Protein AF-A0A354YYW2-F1 (afdb_monomer)

Nearest PDB structures (foldseek):
  2d1v-assembly1_A  TM=9.840E-01  e=9.307E-07  Bacillus subtilis
  5za3-assembly1_B  TM=9.743E-01  e=1.126E-06  Streptococcus mutans
  1gxq-assembly1_A  TM=9.162E-01  e=2.262E-06  Escherichia coli
  3r0j-assembly1_A  TM=8.139E-01  e=1.424E-05  Mycobacterium tuberculosis
  1ys6-assembly1_A  TM=7.305E-01  e=1.037E-05  Mycobacterium tuberculosis

Secondary structure (DSSP, 8-state):
-HHHHHHHHHHHHHHHHHHHTT---EEETTEEEEGGGTEEEETTEEP---HHHHHHHHHHHHTTT----HHHHHHHHH-TT--S-THHHHHH--

pLDDT: mean 86.74, std 9.21, range [60.25, 96.69]

Foldseek 3Di:
DVQQVQLVVVLVVLCVVQVVVVHDWFDDRSWIQGVVVLWIGRRPHTDPDDPLLSQLVVVCRVVDPDDDDLVRSCCRRVNPPPPDDSCVVVVSVD

InterPro domains:
  IPR001867 OmpR/PhoB-type DNA-binding domain [PF00486] (45-94)
  IPR001867 OmpR/PhoB-type DNA-binding domain [PS51755] (23-94)
  IPR001867 OmpR/PhoB-type DNA-binding domain [cd00383] (31-94)
  IPR016032 Signal transd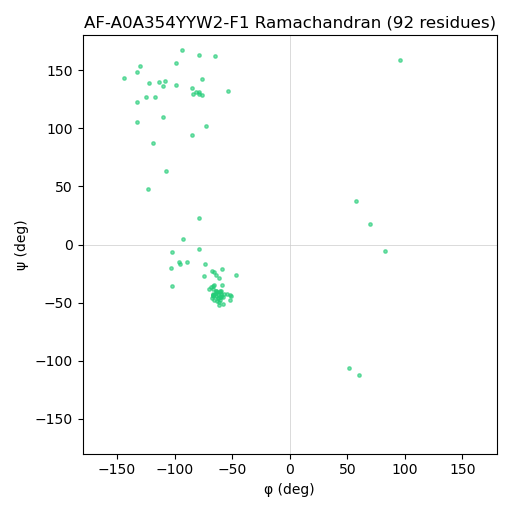uction response regulator, C-terminal effector [SSF46894] (26-94)
  IPR036388 Winged helix-like DNA-binding domain superfamily [G3DSA:1.10.10.10] (13-94)
  IPR039420 Transcriptional regulatory protein WalR-like [PTHR48111] (1-94)

Sequence (94 aa):
MVARVKARLRALRILKAEKAMGKIAYVFKELTVVPEKYEAFIGEEKLELTPKEFELLRLMASNQGKVFTREVLLEKVWGYEFSGDTRTVDVHIR

Radius of gyration: 14.8 Å; Cα contacts (8 Å, |Δi|>4): 92; chains: 1; bounding box: 26×28×42 Å

Organism: NCBI:txid863

Structure (mmCIF, N/CA/C/O backbone):
data_AF-A0A354YYW2-F1
#
_entry.id   AF-A0A354YYW2-F1
#
loop_
_atom_site.group_PDB
_atom_site.id
_atom_site.type_symbol
_atom_site.label_atom_id
_atom_site.label_alt_id
_atom_site.label_comp_id
_atom_site.label_asym_id
_atom_site.label_entity_id
_atom_site.label_seq_id
_atom_site.pdbx_PDB_ins_code
_atom_site.Cartn_x
_atom_site.Cartn_y
_atom_site.Cartn_z
_atom_site.occupancy
_atom_site.B_iso_or_equiv
_atom_site.auth_seq_id
_atom_site.auth_comp_id
_atom_site.auth_asym_id
_atom_site.auth_atom_id
_atom_site.pdbx_PDB_model_num
ATOM 1 N N . MET A 1 1 ? -6.148 -12.969 20.828 1.00 60.25 1 MET A N 1
ATOM 2 C CA . MET A 1 1 ? -7.375 -12.238 20.409 1.00 60.25 1 MET A CA 1
ATOM 3 C C . MET A 1 1 ? -7.259 -10.712 20.507 1.00 60.25 1 MET A C 1
ATOM 5 O O . MET A 1 1 ? -7.899 -10.042 19.709 1.00 60.25 1 MET A O 1
ATOM 9 N N . VAL A 1 2 ? -6.437 -10.147 21.404 1.00 69.88 2 VAL A N 1
ATOM 10 C CA . VA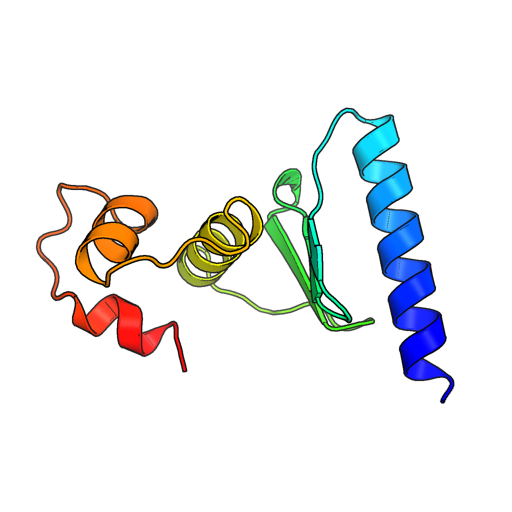L A 1 2 ? -6.339 -8.685 21.624 1.00 69.88 2 VAL A CA 1
ATOM 11 C C . VAL A 1 2 ? -5.758 -7.904 20.426 1.00 69.88 2 VAL A C 1
ATOM 13 O O . VAL A 1 2 ? -6.243 -6.816 20.128 1.00 69.88 2 VAL A O 1
ATOM 16 N N . ALA A 1 3 ? -4.790 -8.464 19.689 1.00 71.81 3 ALA A N 1
ATOM 17 C CA . ALA A 1 3 ? -4.131 -7.779 18.565 1.00 71.81 3 ALA A CA 1
ATOM 18 C C . ALA A 1 3 ? -5.099 -7.359 17.437 1.00 71.81 3 ALA A C 1
ATOM 20 O O . ALA A 1 3 ? -5.064 -6.222 16.973 1.00 71.81 3 ALA A O 1
ATOM 21 N N . ARG A 1 4 ? -6.048 -8.230 17.060 1.00 76.00 4 ARG A N 1
ATOM 22 C CA . ARG A 1 4 ? -7.036 -7.937 16.001 1.00 76.00 4 ARG A CA 1
ATOM 23 C C . ARG A 1 4 ? -7.997 -6.806 16.365 1.00 76.00 4 ARG A C 1
ATOM 25 O O . ARG A 1 4 ? -8.395 -6.025 15.504 1.00 76.00 4 ARG A O 1
ATOM 32 N N . VAL A 1 5 ? -8.367 -6.704 17.642 1.00 81.94 5 VAL A N 1
ATOM 33 C CA . VAL A 1 5 ? -9.244 -5.628 18.126 1.00 81.94 5 VAL A CA 1
ATOM 34 C C . VAL A 1 5 ? -8.518 -4.287 18.040 1.00 81.94 5 VAL A C 1
ATOM 36 O O . VAL A 1 5 ? -9.073 -3.327 17.507 1.00 81.94 5 VAL A O 1
ATOM 39 N N . LYS A 1 6 ? -7.257 -4.229 18.486 1.00 83.00 6 LYS A N 1
ATOM 40 C CA . LYS A 1 6 ? -6.438 -3.011 18.412 1.00 83.00 6 LYS A CA 1
ATOM 41 C C . LYS A 1 6 ? -6.199 -2.554 16.971 1.00 83.00 6 LYS A C 1
ATOM 43 O O . LYS A 1 6 ? -6.449 -1.391 16.657 1.00 83.00 6 LYS A O 1
ATOM 48 N N . ALA A 1 7 ? -5.846 -3.485 16.083 1.00 84.50 7 ALA A N 1
ATOM 49 C CA . ALA A 1 7 ? -5.729 -3.248 14.644 1.00 84.50 7 ALA A CA 1
ATOM 50 C C . ALA A 1 7 ? -6.991 -2.587 14.063 1.00 84.50 7 ALA A C 1
ATOM 52 O O . ALA A 1 7 ? -6.921 -1.563 13.379 1.00 84.50 7 ALA A O 1
ATOM 53 N N . ARG A 1 8 ? -8.173 -3.125 14.394 1.00 86.50 8 ARG A N 1
ATOM 54 C CA . ARG A 1 8 ? -9.445 -2.588 13.904 1.00 86.50 8 ARG A CA 1
ATOM 55 C C . ARG A 1 8 ? -9.740 -1.192 14.449 1.00 86.50 8 ARG A C 1
ATOM 57 O O . ARG A 1 8 ? -10.181 -0.330 13.689 1.00 86.50 8 ARG A O 1
ATOM 64 N N . LEU A 1 9 ? -9.489 -0.953 15.735 1.00 88.25 9 LEU A N 1
ATOM 65 C CA . LEU A 1 9 ? -9.676 0.361 16.358 1.00 88.25 9 LEU A CA 1
ATOM 66 C C . LEU A 1 9 ? -8.756 1.420 15.739 1.00 88.25 9 LEU A C 1
ATOM 68 O O . LEU A 1 9 ? -9.190 2.543 15.471 1.00 88.25 9 LEU A O 1
ATOM 72 N N . ARG A 1 10 ? -7.505 1.053 15.452 1.00 89.75 10 ARG A N 1
ATOM 73 C CA . ARG A 1 10 ? -6.538 1.918 14.779 1.00 89.75 10 ARG A CA 1
ATOM 74 C C . ARG A 1 10 ? -6.987 2.285 13.368 1.00 89.75 10 ARG A C 1
ATOM 76 O O . ARG A 1 10 ? -7.037 3.471 13.040 1.00 89.75 10 ARG A O 1
ATOM 83 N N . ALA A 1 11 ? -7.393 1.294 12.575 1.00 88.44 11 ALA A N 1
ATOM 84 C CA . ALA A 1 11 ? -7.922 1.519 11.233 1.00 88.44 11 ALA A CA 1
ATOM 85 C C . ALA A 1 11 ? -9.132 2.473 11.250 1.00 88.44 11 ALA A C 1
ATOM 87 O O . ALA A 1 11 ? -9.212 3.395 10.440 1.00 88.44 11 ALA A O 1
ATOM 88 N N . LEU A 1 12 ? -10.047 2.315 12.215 1.00 90.19 12 LEU A N 1
ATOM 89 C CA . LEU A 1 12 ? -11.199 3.209 12.380 1.00 90.19 12 LEU A CA 1
ATOM 90 C C . LEU A 1 12 ? -10.793 4.646 12.738 1.00 90.19 12 LEU A C 1
ATOM 92 O O . LEU A 1 12 ? -11.379 5.591 12.207 1.00 90.19 12 LEU A O 1
ATOM 96 N N . ARG A 1 13 ? -9.789 4.834 13.607 1.00 91.56 13 ARG A N 1
ATOM 97 C CA . ARG A 1 13 ? -9.261 6.172 13.927 1.00 91.56 13 ARG A CA 1
ATOM 98 C C . ARG A 1 13 ? -8.670 6.854 12.699 1.00 91.56 13 ARG A C 1
ATOM 100 O O . ARG A 1 13 ? -8.974 8.022 12.471 1.00 91.56 13 ARG A O 1
ATOM 107 N N . ILE A 1 14 ? -7.866 6.131 11.919 1.00 91.06 14 ILE A N 1
ATOM 108 C CA . ILE A 1 14 ? -7.258 6.649 10.687 1.00 91.06 14 ILE A CA 1
ATOM 109 C C . ILE A 1 14 ? -8.351 7.046 9.695 1.00 91.06 14 ILE A C 1
ATOM 111 O O . ILE A 1 14 ? -8.390 8.196 9.275 1.00 91.06 14 ILE A O 1
ATOM 115 N N . LEU A 1 15 ? -9.300 6.150 9.407 1.00 90.94 15 LEU A N 1
ATOM 116 C CA . LEU A 1 15 ? -10.414 6.442 8.499 1.00 90.94 15 LEU A CA 1
ATOM 117 C C . LEU A 1 15 ? -11.198 7.691 8.919 1.00 90.94 15 LEU A C 1
ATOM 119 O O . LEU A 1 15 ? -11.544 8.511 8.073 1.00 90.94 15 LEU A O 1
ATOM 123 N N . LYS A 1 16 ? -11.470 7.860 10.219 1.00 92.00 16 LYS A N 1
ATOM 124 C CA . LYS A 1 16 ? -12.189 9.033 10.730 1.00 92.00 16 LYS A CA 1
ATOM 125 C C . LYS A 1 16 ? -11.376 10.322 10.571 1.00 92.00 16 LYS A C 1
ATOM 127 O O . LYS A 1 16 ? -11.946 11.334 10.176 1.00 92.00 16 LYS A O 1
ATOM 132 N N . ALA A 1 17 ? -10.080 10.284 10.881 1.00 91.56 17 ALA A N 1
ATOM 133 C CA . ALA A 1 17 ? -9.195 11.441 10.778 1.00 91.56 17 ALA A CA 1
ATOM 134 C C . ALA A 1 17 ? -9.012 11.887 9.320 1.00 91.56 17 ALA A C 1
ATOM 136 O O . ALA A 1 17 ? -9.207 13.060 9.018 1.00 91.56 17 ALA A O 1
ATOM 137 N N . GLU A 1 18 ? -8.725 10.950 8.412 1.00 92.31 18 GLU A N 1
ATOM 138 C CA . GLU A 1 18 ? -8.568 11.259 6.986 1.00 92.31 18 GLU A CA 1
ATOM 139 C C . GLU A 1 18 ? -9.886 11.772 6.391 1.00 92.31 18 GLU A C 1
ATOM 141 O O . GLU A 1 18 ? -9.902 12.820 5.749 1.00 92.31 18 GLU A O 1
ATOM 146 N N . LYS A 1 19 ? -11.023 11.130 6.707 1.00 90.75 19 LYS A N 1
ATOM 147 C CA . LYS A 1 19 ? -12.344 11.589 6.251 1.00 90.75 19 LYS A CA 1
ATOM 148 C C . LYS A 1 19 ? -12.674 13.006 6.731 1.00 90.75 19 LYS A C 1
ATOM 150 O O . LYS A 1 19 ? -13.236 13.779 5.962 1.00 90.75 19 LYS A O 1
ATOM 155 N N . ALA A 1 20 ? -12.328 13.360 7.970 1.00 91.94 20 ALA A N 1
ATOM 156 C CA . ALA A 1 20 ? -12.539 14.712 8.497 1.00 91.94 20 ALA A CA 1
ATOM 157 C C . ALA A 1 20 ? -11.725 15.777 7.740 1.00 91.94 20 ALA A C 1
ATOM 159 O O . ALA A 1 20 ? -12.135 16.931 7.681 1.00 91.94 20 ALA A O 1
ATOM 160 N N . MET A 1 21 ? -10.606 15.382 7.131 1.00 91.12 21 MET A N 1
ATOM 161 C CA . MET A 1 21 ? -9.765 16.238 6.293 1.00 91.12 21 MET A CA 1
ATOM 162 C C . MET A 1 21 ? -10.123 16.162 4.798 1.00 91.12 21 MET A C 1
ATOM 164 O O . MET A 1 21 ? -9.405 16.728 3.979 1.00 91.12 21 MET A O 1
ATOM 168 N N . GLY A 1 22 ? -11.187 15.443 4.419 1.00 91.00 22 GLY A N 1
ATOM 169 C CA . GLY A 1 22 ? -11.543 15.211 3.013 1.00 91.00 22 GLY A CA 1
ATOM 170 C C . GLY A 1 22 ? -10.574 14.285 2.265 1.00 91.00 22 GLY A C 1
ATOM 171 O O . GLY A 1 22 ? -10.565 14.269 1.037 1.00 91.00 22 GLY A O 1
ATOM 172 N N . LYS A 1 23 ? -9.753 13.520 2.991 1.00 92.88 23 LYS A N 1
ATOM 173 C CA . LYS A 1 23 ? -8.722 12.625 2.455 1.00 92.88 23 LYS A CA 1
ATOM 174 C C . LYS A 1 23 ? -9.209 11.179 2.397 1.00 92.88 23 LYS A C 1
ATOM 176 O O . LYS A 1 23 ? -10.105 10.765 3.137 1.00 92.88 23 LYS A O 1
ATOM 181 N N . ILE A 1 24 ? -8.591 10.397 1.514 1.00 92.12 24 ILE A N 1
ATOM 182 C CA . ILE A 1 24 ? -8.903 8.977 1.317 1.00 92.12 24 ILE A CA 1
ATOM 183 C C . ILE A 1 24 ? -7.890 8.124 2.082 1.00 92.12 24 ILE A C 1
ATOM 185 O O . ILE A 1 24 ? -6.688 8.361 2.005 1.00 92.12 24 ILE A O 1
ATOM 189 N N . ALA A 1 25 ? -8.379 7.087 2.757 1.00 94.38 25 ALA A N 1
ATOM 190 C CA . ALA A 1 25 ? -7.576 5.974 3.247 1.00 94.38 25 ALA A CA 1
ATOM 191 C C . ALA A 1 25 ? -8.259 4.654 2.882 1.00 94.38 25 ALA A C 1
ATOM 193 O O . ALA A 1 25 ? -9.488 4.573 2.835 1.00 94.38 25 ALA A O 1
ATOM 194 N N . TYR A 1 26 ? -7.457 3.621 2.643 1.00 94.44 26 TYR A N 1
ATOM 195 C CA . TYR A 1 26 ? -7.935 2.295 2.261 1.00 94.44 26 TYR A CA 1
ATOM 196 C C . TYR A 1 26 ? -7.714 1.312 3.408 1.00 94.44 26 TYR A C 1
ATOM 198 O O . TYR A 1 26 ? -6.653 1.317 4.031 1.00 94.44 26 TYR A O 1
ATOM 206 N N . VAL A 1 27 ? -8.706 0.468 3.700 1.00 93.00 27 VAL A N 1
ATOM 207 C CA . VAL A 1 27 ? -8.626 -0.529 4.778 1.00 93.00 27 VAL A CA 1
ATOM 208 C C . VAL A 1 27 ? -9.089 -1.889 4.268 1.00 93.00 27 VAL A C 1
ATOM 210 O O . VAL A 1 27 ? -10.233 -2.034 3.841 1.00 93.00 27 VAL A O 1
ATOM 213 N N . PHE A 1 28 ? -8.220 -2.897 4.379 1.00 90.31 28 PHE A N 1
ATOM 214 C CA . PHE A 1 28 ? -8.47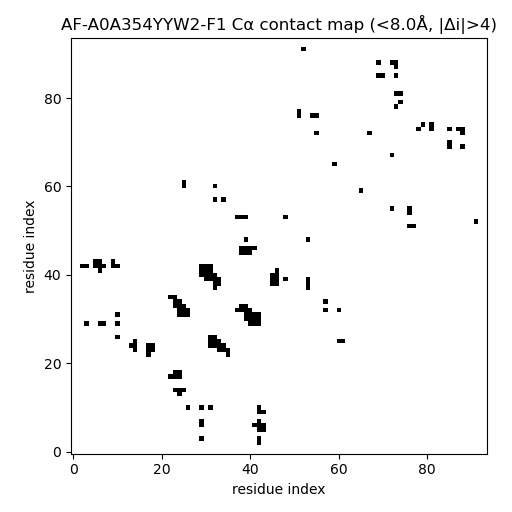1 -4.279 3.964 1.00 90.31 28 PHE A CA 1
ATOM 215 C C . PHE A 1 28 ? -8.038 -5.249 5.061 1.00 90.31 28 PHE A C 1
ATOM 217 O O . PHE A 1 28 ? -6.851 -5.501 5.244 1.00 90.31 28 PHE A O 1
ATOM 224 N N . LYS A 1 29 ? -8.998 -5.838 5.784 1.00 88.75 29 LYS A N 1
ATOM 225 C CA . LYS A 1 29 ? -8.716 -6.673 6.966 1.00 88.75 29 LYS A CA 1
ATOM 226 C C . LYS A 1 29 ? -7.804 -5.926 7.956 1.00 88.75 29 LYS A C 1
ATOM 228 O O . LYS A 1 29 ? -8.276 -5.010 8.623 1.00 88.75 29 LYS A O 1
ATOM 233 N N . GLU A 1 30 ? -6.533 -6.307 8.047 1.00 92.00 30 GLU A N 1
ATOM 234 C CA . GLU A 1 30 ? -5.533 -5.692 8.926 1.00 92.00 30 GLU A CA 1
ATOM 235 C C . GLU A 1 30 ? -4.681 -4.636 8.206 1.00 92.00 30 GLU A C 1
ATOM 237 O O . GLU A 1 30 ? -4.047 -3.818 8.866 1.00 92.00 30 GLU A O 1
ATOM 242 N N . LEU A 1 31 ? -4.705 -4.598 6.872 1.00 93.56 31 LEU A N 1
ATOM 243 C CA . LEU A 1 31 ? -3.985 -3.613 6.077 1.00 93.56 31 LEU A CA 1
ATOM 244 C C . L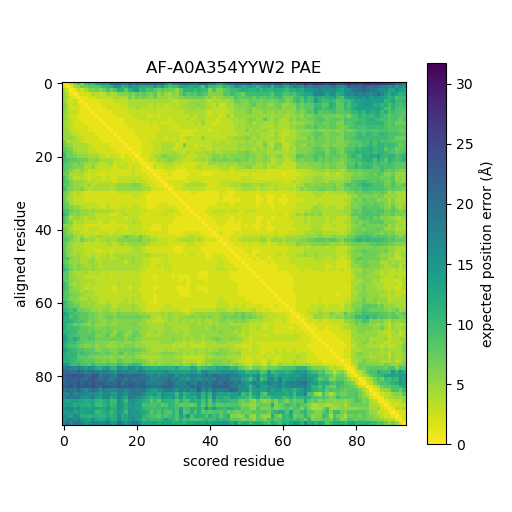EU A 1 31 ? -4.702 -2.261 6.120 1.00 93.56 31 LEU A C 1
ATOM 246 O O . LEU A 1 31 ? -5.891 -2.164 5.816 1.00 93.56 31 LEU A O 1
ATOM 250 N N . THR A 1 32 ? -3.964 -1.206 6.443 1.00 95.94 32 THR A N 1
ATOM 251 C CA . THR A 1 32 ? -4.405 0.188 6.319 1.00 95.94 32 THR A CA 1
ATOM 252 C C . THR A 1 32 ? -3.403 0.949 5.465 1.00 95.94 32 THR A C 1
ATOM 254 O O . THR A 1 32 ? -2.219 0.945 5.782 1.00 95.94 32 THR A O 1
ATOM 257 N N . VAL A 1 33 ? -3.867 1.620 4.412 1.00 96.69 33 VAL A N 1
ATOM 258 C CA . VAL A 1 33 ? -3.045 2.442 3.512 1.00 96.69 33 VAL A CA 1
ATOM 259 C C . VAL A 1 33 ? -3.510 3.889 3.607 1.00 96.69 33 VAL A C 1
ATOM 261 O O . VAL A 1 33 ? -4.696 4.175 3.423 1.00 96.69 33 VAL A O 1
ATOM 264 N N . VAL A 1 34 ? -2.574 4.798 3.875 1.00 96.38 34 VAL A N 1
ATOM 265 C CA . VAL A 1 34 ? -2.793 6.243 3.999 1.00 96.38 34 VAL A CA 1
ATOM 266 C C . VAL A 1 34 ? -1.974 6.964 2.920 1.00 96.38 34 VAL A C 1
ATOM 268 O O . VAL A 1 34 ? -0.833 7.353 3.171 1.00 96.38 34 VAL A O 1
ATOM 271 N N . PRO A 1 35 ? -2.534 7.136 1.705 1.00 94.88 35 PRO A N 1
ATOM 272 C CA . PRO A 1 35 ? -1.851 7.745 0.560 1.00 94.88 35 PRO A CA 1
ATOM 273 C C . PRO A 1 35 ? -1.209 9.096 0.866 1.00 94.88 35 PRO A C 1
ATOM 275 O O . PRO A 1 35 ? -0.062 9.328 0.508 1.00 94.88 35 PRO A O 1
ATOM 278 N N . GLU A 1 36 ? -1.934 9.954 1.576 1.00 93.81 36 GLU A N 1
ATOM 279 C CA . GLU A 1 36 ? -1.530 11.332 1.873 1.00 93.81 36 GLU A CA 1
ATOM 280 C C . GLU A 1 36 ? -0.326 11.432 2.808 1.00 93.81 36 GLU A C 1
ATOM 282 O O . GLU A 1 36 ? 0.357 12.451 2.830 1.00 93.81 36 GLU A O 1
ATOM 287 N N . LYS A 1 37 ? -0.078 10.386 3.599 1.00 93.38 37 LYS A N 1
ATOM 288 C CA . LYS A 1 37 ? 1.072 10.306 4.507 1.00 93.38 37 LYS A CA 1
ATOM 289 C C . LYS A 1 37 ? 2.178 9.420 3.958 1.00 93.38 37 LYS A C 1
ATOM 291 O O . LYS A 1 37 ? 3.246 9.362 4.552 1.00 93.38 37 LYS A O 1
ATOM 296 N N . TYR A 1 38 ? 1.923 8.744 2.839 1.00 95.00 38 TYR A N 1
ATOM 297 C CA . TYR A 1 38 ? 2.821 7.740 2.292 1.00 95.00 38 TYR A CA 1
ATOM 298 C C . TYR A 1 38 ? 3.107 6.602 3.295 1.00 95.00 38 TYR A C 1
ATOM 300 O O . TYR A 1 38 ? 4.220 6.097 3.414 1.00 95.00 38 TYR A O 1
ATOM 308 N N . GLU A 1 39 ? 2.082 6.219 4.069 1.00 95.38 39 GLU A N 1
ATOM 309 C CA . GLU A 1 39 ? 2.196 5.215 5.131 1.00 95.38 39 GLU A CA 1
ATOM 310 C C . GLU A 1 39 ? 1.241 4.048 4.907 1.00 95.38 39 GLU A C 1
ATOM 312 O O . GLU A 1 39 ? 0.070 4.228 4.561 1.00 95.38 39 GLU A O 1
ATOM 317 N N . ALA A 1 40 ? 1.728 2.838 5.165 1.00 96.31 40 ALA A N 1
ATOM 318 C CA . ALA A 1 40 ? 0.918 1.634 5.214 1.00 96.31 40 ALA A CA 1
ATOM 319 C C . ALA A 1 40 ? 1.205 0.857 6.498 1.00 96.31 40 ALA A C 1
ATOM 321 O O . ALA A 1 40 ? 2.277 0.973 7.092 1.00 96.31 40 ALA A O 1
ATOM 322 N N . PHE A 1 41 ? 0.224 0.083 6.944 1.00 94.94 41 PHE A N 1
ATOM 323 C CA . PHE A 1 41 ? 0.292 -0.638 8.205 1.00 94.94 41 PHE A CA 1
ATOM 324 C C . PHE A 1 41 ? -0.396 -1.990 8.109 1.00 94.94 41 PHE A C 1
ATOM 326 O O . PHE A 1 41 ? -1.466 -2.071 7.507 1.00 94.94 41 PHE A O 1
ATOM 333 N N . ILE A 1 42 ? 0.153 -3.001 8.780 1.00 94.31 42 ILE A N 1
ATOM 334 C CA . ILE A 1 42 ? -0.534 -4.266 9.054 1.00 94.31 42 ILE A CA 1
ATOM 335 C C . ILE A 1 42 ? -0.829 -4.311 10.549 1.00 94.31 42 ILE A C 1
ATOM 337 O O . ILE A 1 42 ? 0.055 -4.377 11.400 1.00 94.31 42 ILE A O 1
ATOM 341 N N . GLY A 1 43 ? -2.110 -4.188 10.874 1.00 91.12 43 GLY A N 1
ATOM 342 C CA . GLY A 1 43 ? -2.575 -4.020 12.237 1.00 91.12 43 GLY A CA 1
ATOM 343 C C . GLY A 1 43 ? -2.009 -2.757 12.885 1.00 91.12 43 GLY A C 1
ATOM 344 O O . GLY A 1 43 ? -2.380 -1.632 12.526 1.00 91.12 43 GLY A O 1
ATOM 345 N N . GLU A 1 44 ? -1.147 -2.945 13.881 1.00 88.06 44 GLU A N 1
ATOM 346 C CA . GLU A 1 44 ? -0.483 -1.853 14.603 1.00 88.06 44 GLU A CA 1
ATOM 347 C C . GLU A 1 44 ? 0.906 -1.520 14.047 1.00 88.06 44 GLU A C 1
ATOM 349 O O . GLU A 1 44 ? 1.408 -0.427 14.305 1.00 88.06 44 GLU A O 1
ATOM 354 N N . GLU A 1 45 ? 1.497 -2.407 13.249 1.00 91.31 45 GLU A N 1
ATOM 355 C CA . GLU A 1 45 ? 2.859 -2.250 12.749 1.00 91.31 45 GLU A CA 1
ATOM 356 C C . GLU A 1 45 ? 2.887 -1.397 11.484 1.00 91.31 45 GLU A C 1
ATOM 358 O O . GLU A 1 45 ? 2.069 -1.568 10.574 1.00 91.31 45 GLU A O 1
ATOM 363 N N . LYS A 1 46 ? 3.827 -0.448 11.436 1.00 94.19 46 LYS A N 1
ATOM 364 C CA . LYS A 1 46 ? 4.114 0.340 10.236 1.00 94.19 46 LYS A CA 1
ATOM 365 C C . LYS A 1 46 ? 4.955 -0.496 9.289 1.00 94.19 46 LYS A C 1
ATOM 367 O O . LYS A 1 46 ? 5.952 -1.068 9.708 1.00 94.19 46 LYS A O 1
ATOM 372 N N . LEU A 1 47 ? 4.553 -0.540 8.024 1.00 95.00 47 LEU A N 1
ATOM 373 C CA . LEU A 1 47 ? 5.348 -1.174 6.984 1.00 95.00 47 LEU A CA 1
ATOM 374 C C . LEU A 1 47 ? 6.469 -0.227 6.556 1.00 95.00 47 LEU A C 1
ATOM 376 O O . LEU A 1 47 ? 6.216 0.934 6.224 1.00 95.00 47 LEU A O 1
ATOM 380 N N . GLU A 1 48 ? 7.695 -0.738 6.540 1.00 94.88 48 GLU A N 1
ATOM 381 C CA . GLU A 1 48 ? 8.837 -0.075 5.919 1.00 94.88 48 GLU A CA 1
ATOM 382 C C . GLU A 1 48 ? 8.846 -0.430 4.433 1.00 94.88 48 GLU A C 1
ATOM 384 O O . GLU A 1 48 ? 9.322 -1.488 4.035 1.00 94.88 48 GLU A O 1
ATOM 389 N N . LEU A 1 49 ? 8.236 0.434 3.623 1.00 92.62 49 LEU A N 1
ATOM 390 C CA . LEU A 1 49 ? 8.145 0.262 2.176 1.00 92.62 49 LEU A CA 1
ATOM 391 C C . LEU A 1 49 ? 9.055 1.269 1.486 1.00 92.62 49 LEU A C 1
ATOM 393 O O . LEU A 1 49 ? 9.107 2.443 1.864 1.00 92.62 49 LEU A O 1
ATOM 397 N N . THR A 1 50 ? 9.722 0.831 0.426 1.00 91.75 50 THR A N 1
ATOM 398 C CA . THR A 1 50 ? 10.341 1.756 -0.523 1.00 91.75 50 THR A CA 1
ATOM 399 C C . THR A 1 50 ? 9.263 2.580 -1.243 1.00 91.75 50 THR A C 1
ATOM 401 O O . THR A 1 50 ? 8.094 2.176 -1.298 1.00 91.75 50 THR A O 1
ATOM 404 N N . PRO A 1 51 ? 9.627 3.719 -1.865 1.00 90.38 51 PRO 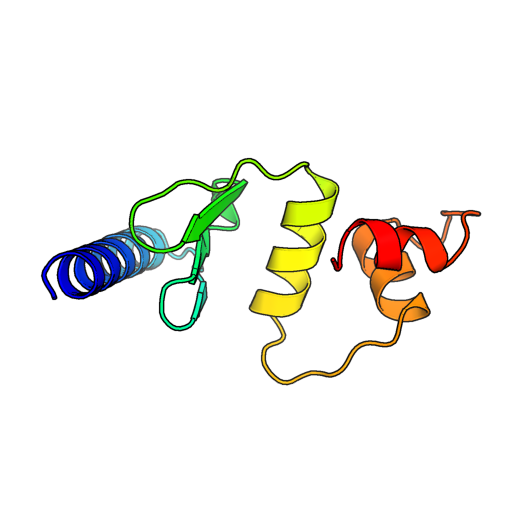A N 1
ATOM 405 C CA . PRO A 1 51 ? 8.674 4.520 -2.626 1.00 90.38 51 PRO A CA 1
ATOM 406 C C . PRO A 1 51 ? 7.876 3.725 -3.668 1.00 90.38 51 PRO A C 1
ATOM 408 O O . PRO A 1 51 ? 6.654 3.833 -3.757 1.00 90.38 51 PRO A O 1
ATOM 411 N N . LYS A 1 52 ? 8.556 2.841 -4.406 1.00 89.44 52 LYS A N 1
ATOM 412 C CA . LYS A 1 52 ? 7.923 2.048 -5.465 1.00 89.44 52 LYS A CA 1
ATOM 413 C C . LYS A 1 52 ? 6.976 0.982 -4.930 1.00 89.44 52 LYS A C 1
ATOM 415 O O . LYS A 1 52 ? 5.895 0.801 -5.486 1.00 89.44 52 LYS A O 1
ATOM 420 N N . GLU A 1 53 ? 7.323 0.333 -3.824 1.00 91.62 53 GLU A N 1
ATOM 421 C CA . GLU A 1 53 ? 6.430 -0.629 -3.170 1.00 91.62 53 GLU A CA 1
ATOM 422 C C . GLU A 1 53 ? 5.165 0.048 -2.647 1.00 91.62 53 GLU A C 1
ATOM 424 O O . GLU A 1 53 ? 4.064 -0.484 -2.803 1.00 91.62 53 GLU A O 1
ATOM 429 N N . PHE A 1 54 ? 5.294 1.251 -2.083 1.00 94.44 54 PHE A N 1
ATOM 430 C CA . PHE A 1 54 ? 4.131 2.007 -1.638 1.00 94.44 54 PHE A CA 1
ATOM 431 C C . PHE A 1 54 ? 3.249 2.457 -2.807 1.00 94.44 54 PHE A C 1
ATOM 433 O O . PHE A 1 54 ? 2.026 2.340 -2.728 1.00 94.44 54 PHE A O 1
ATOM 440 N N . GLU A 1 55 ? 3.835 2.958 -3.896 1.00 92.50 55 GLU A N 1
ATOM 441 C CA . GLU A 1 55 ? 3.092 3.324 -5.107 1.00 92.50 55 GLU A CA 1
ATOM 442 C C . GLU A 1 55 ? 2.310 2.143 -5.674 1.00 92.50 55 GLU A C 1
ATOM 444 O O . GLU A 1 55 ? 1.119 2.280 -5.972 1.00 92.50 55 GLU A O 1
ATOM 449 N N . LEU A 1 56 ? 2.946 0.973 -5.750 1.00 92.50 56 LEU A N 1
ATOM 450 C CA . LEU A 1 56 ? 2.307 -0.261 -6.183 1.00 92.50 56 LEU A CA 1
ATOM 451 C C . LEU A 1 56 ? 1.147 -0.645 -5.255 1.00 92.50 56 LEU A C 1
ATOM 453 O O . LEU A 1 56 ? 0.023 -0.861 -5.715 1.00 92.50 56 LEU A O 1
ATOM 457 N N . LEU A 1 57 ? 1.381 -0.646 -3.940 1.00 93.50 57 LEU A N 1
ATOM 458 C CA . LEU A 1 57 ? 0.358 -0.944 -2.941 1.00 93.50 57 LEU A CA 1
ATOM 459 C C . LEU A 1 57 ? -0.821 0.034 -3.021 1.00 93.50 57 LEU A C 1
ATOM 461 O O . LEU A 1 57 ? -1.979 -0.381 -2.984 1.00 93.50 57 LEU A O 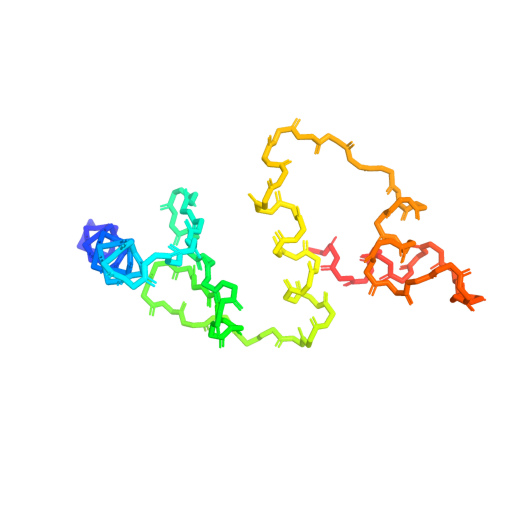1
ATOM 465 N N . ARG A 1 58 ? -0.548 1.335 -3.164 1.00 94.56 58 ARG A N 1
ATOM 466 C CA . ARG A 1 58 ? -1.560 2.388 -3.325 1.00 94.56 58 ARG A CA 1
ATOM 467 C C . ARG A 1 58 ? -2.370 2.189 -4.606 1.00 94.56 58 ARG A C 1
ATOM 469 O O . ARG A 1 58 ? -3.593 2.365 -4.586 1.00 94.56 58 ARG A O 1
ATOM 476 N N . LEU A 1 59 ? -1.720 1.840 -5.715 1.00 93.56 59 LEU A N 1
ATOM 477 C CA . LEU A 1 59 ? -2.390 1.576 -6.988 1.00 93.56 59 LEU A CA 1
ATOM 478 C C . LEU A 1 59 ? -3.371 0.405 -6.853 1.00 93.56 59 LEU A C 1
ATOM 480 O O . LEU A 1 59 ? -4.535 0.533 -7.233 1.00 93.56 59 LEU A O 1
ATOM 484 N N . MET A 1 60 ? -2.930 -0.697 -6.246 1.00 92.00 60 MET A N 1
ATOM 485 C CA . MET A 1 60 ? -3.775 -1.869 -6.006 1.00 92.00 60 MET A CA 1
ATOM 486 C C . MET A 1 60 ? -4.906 -1.566 -5.014 1.00 92.00 60 MET A C 1
ATOM 488 O O . MET A 1 60 ? -6.058 -1.912 -5.266 1.00 92.00 60 MET A O 1
ATOM 492 N N . ALA A 1 61 ? -4.606 -0.855 -3.923 1.00 92.88 61 ALA A N 1
ATOM 493 C CA . ALA A 1 61 ? -5.578 -0.452 -2.907 1.00 92.88 61 ALA A CA 1
ATOM 494 C C . ALA A 1 61 ? -6.691 0.443 -3.477 1.00 92.88 61 ALA A C 1
ATOM 496 O O . ALA A 1 61 ? -7.863 0.266 -3.151 1.00 92.88 61 ALA A O 1
ATOM 497 N N . SER A 1 62 ? -6.341 1.382 -4.357 1.00 92.62 62 SER A N 1
ATOM 498 C CA . SER A 1 62 ? -7.312 2.274 -5.006 1.00 92.62 62 SER A CA 1
ATOM 499 C C . SER A 1 62 ? -8.159 1.596 -6.087 1.00 92.62 62 SER A C 1
ATOM 501 O O . SER A 1 62 ? -9.207 2.119 -6.452 1.00 92.62 62 SER A O 1
ATOM 503 N N . ASN A 1 63 ? -7.743 0.423 -6.574 1.00 91.69 63 ASN A N 1
ATOM 504 C CA . ASN A 1 63 ? -8.411 -0.333 -7.635 1.00 91.69 63 ASN A CA 1
ATOM 505 C C . ASN A 1 63 ? -8.771 -1.752 -7.165 1.00 91.69 63 ASN A C 1
ATOM 507 O O . ASN A 1 63 ? -8.490 -2.740 -7.848 1.00 91.69 63 ASN A O 1
ATOM 511 N N . GLN A 1 64 ? -9.370 -1.863 -5.977 1.00 85.81 64 GLN A N 1
ATOM 512 C CA . GLN A 1 64 ? -9.697 -3.156 -5.378 1.00 85.81 64 GLN A CA 1
ATOM 513 C C . GLN A 1 64 ? -10.526 -4.037 -6.331 1.00 85.81 64 GLN A C 1
ATOM 515 O O . GLN A 1 64 ? -11.524 -3.599 -6.898 1.00 85.81 64 GLN A O 1
ATOM 520 N N . GLY A 1 65 ? -10.120 -5.303 -6.475 1.00 85.94 65 GLY A N 1
ATOM 521 C CA . GLY A 1 65 ? -10.812 -6.292 -7.310 1.00 85.94 65 GLY A CA 1
ATOM 522 C C . GLY A 1 65 ? -10.457 -6.232 -8.797 1.00 85.94 65 GLY A C 1
ATOM 523 O O . GLY A 1 65 ? -10.869 -7.111 -9.550 1.00 85.94 65 GLY A O 1
ATOM 524 N N . LYS A 1 66 ? -9.661 -5.246 -9.228 1.00 90.88 66 LYS A N 1
ATOM 525 C CA . LYS A 1 66 ? -9.145 -5.177 -10.594 1.00 90.88 66 LYS A CA 1
ATOM 526 C C . LYS A 1 66 ? -7.885 -6.027 -10.737 1.00 90.88 66 LYS A C 1
ATOM 528 O O . LYS A 1 66 ? -6.935 -5.880 -9.972 1.00 90.88 66 LYS A O 1
ATOM 533 N N . VAL A 1 67 ? -7.868 -6.884 -11.754 1.00 90.69 67 VAL A N 1
ATOM 534 C CA . VAL A 1 67 ? -6.663 -7.612 -12.168 1.00 90.69 67 VAL A CA 1
ATOM 535 C C . VAL A 1 67 ? -5.819 -6.694 -13.049 1.00 90.69 67 VAL A C 1
ATOM 537 O O . VAL A 1 67 ? -6.336 -6.071 -13.979 1.00 90.69 67 VAL A O 1
ATOM 540 N N . PHE A 1 68 ? -4.526 -6.611 -12.755 1.00 87.69 68 PHE A N 1
ATOM 541 C CA . PHE A 1 68 ? -3.551 -5.882 -13.559 1.00 87.69 68 PHE A CA 1
ATOM 542 C C . PHE A 1 68 ? -2.559 -6.863 -14.180 1.00 87.69 68 PHE A C 1
ATOM 544 O O . PHE A 1 68 ? -2.136 -7.811 -13.519 1.00 87.69 68 PHE A O 1
ATOM 551 N N . THR A 1 69 ? -2.180 -6.631 -15.437 1.00 89.69 69 THR A N 1
ATOM 552 C CA . THR A 1 69 ? -1.038 -7.329 -16.036 1.00 89.69 69 THR A CA 1
ATOM 553 C C . THR A 1 69 ? 0.264 -6.681 -15.565 1.00 89.69 69 THR A C 1
ATOM 555 O O . THR A 1 69 ? 0.263 -5.550 -15.066 1.00 89.69 69 THR A O 1
ATOM 558 N N . ARG A 1 70 ? 1.386 -7.389 -15.718 1.00 88.00 70 ARG A N 1
ATOM 559 C CA . ARG A 1 70 ? 2.700 -6.875 -15.306 1.00 88.00 70 ARG A CA 1
ATOM 560 C C . ARG A 1 70 ? 3.064 -5.600 -16.055 1.00 88.00 70 ARG A C 1
ATOM 562 O O . ARG A 1 70 ? 3.553 -4.662 -15.440 1.00 88.00 70 ARG A O 1
ATOM 569 N N . GLU A 1 71 ? 2.762 -5.550 -17.346 1.00 85.44 71 GLU A N 1
ATOM 570 C CA . GLU A 1 71 ? 3.029 -4.411 -18.226 1.00 85.44 71 GLU A CA 1
ATOM 571 C C . GLU A 1 71 ? 2.283 -3.170 -17.727 1.00 85.44 71 GLU A C 1
ATOM 573 O O . GLU A 1 71 ? 2.876 -2.107 -17.578 1.00 85.44 71 GLU A O 1
ATOM 578 N N . VAL A 1 72 ? 1.006 -3.324 -17.357 1.00 86.31 72 VAL A N 1
ATOM 579 C CA . VAL A 1 72 ? 0.197 -2.218 -16.827 1.00 86.31 72 VAL A CA 1
ATOM 580 C C . VAL A 1 72 ? 0.708 -1.742 -15.465 1.00 86.31 72 VAL A C 1
ATOM 582 O O . VAL A 1 72 ? 0.677 -0.544 -15.186 1.00 86.31 72 VAL A O 1
ATOM 585 N N . LEU A 1 73 ? 1.158 -2.650 -14.593 1.00 87.88 73 LEU A N 1
ATOM 586 C CA . LEU A 1 73 ? 1.747 -2.263 -13.305 1.00 87.88 73 LEU A CA 1
ATOM 587 C C . LEU A 1 73 ? 3.066 -1.514 -13.499 1.00 87.88 73 LEU A C 1
ATOM 589 O O . LEU A 1 73 ? 3.271 -0.477 -12.867 1.00 87.88 73 LEU A O 1
ATOM 593 N N . LEU A 1 74 ? 3.921 -2.012 -14.395 1.00 85.81 74 LEU A N 1
ATOM 594 C CA . LEU A 1 74 ? 5.194 -1.390 -14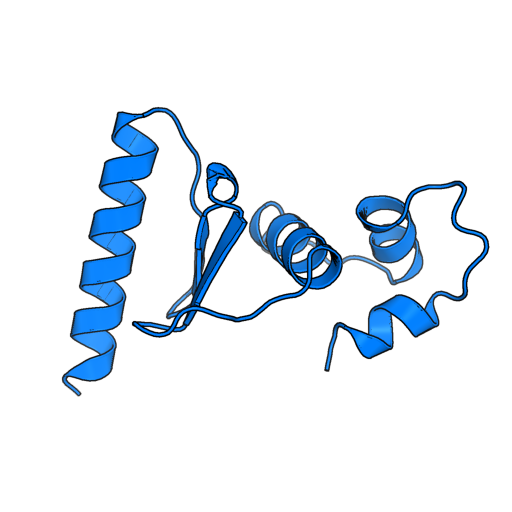.738 1.00 85.81 74 LEU A CA 1
ATOM 595 C C . LEU A 1 74 ? 4.971 0.033 -15.257 1.00 85.81 74 LEU A C 1
ATOM 597 O O . LEU A 1 74 ? 5.519 0.988 -14.718 1.00 85.81 74 LEU A O 1
ATOM 601 N N . GLU A 1 75 ? 4.081 0.184 -16.231 1.00 85.88 75 GLU A N 1
ATOM 602 C CA . GLU A 1 75 ? 3.723 1.466 -16.830 1.00 85.88 75 GLU A CA 1
ATOM 603 C C . GLU A 1 75 ? 3.160 2.455 -15.799 1.00 85.88 75 GLU A C 1
ATOM 605 O O . GLU A 1 75 ? 3.558 3.617 -15.759 1.00 85.88 75 GLU A O 1
ATOM 610 N N . LYS A 1 76 ? 2.249 2.010 -14.924 1.00 86.31 76 LYS A N 1
ATOM 611 C CA . LYS A 1 76 ? 1.585 2.902 -13.960 1.00 86.31 76 LYS A CA 1
ATOM 612 C C . LYS A 1 76 ? 2.464 3.326 -12.789 1.00 86.31 76 LYS A C 1
ATOM 614 O O . LYS A 1 76 ? 2.200 4.380 -12.214 1.00 86.31 76 LYS A O 1
ATOM 619 N N . VAL A 1 77 ? 3.447 2.513 -12.406 1.00 87.12 77 VAL A N 1
ATOM 620 C CA . VAL A 1 77 ? 4.304 2.774 -11.238 1.00 87.12 77 VAL A CA 1
ATOM 621 C C . VAL A 1 77 ? 5.675 3.319 -11.652 1.00 87.12 77 VAL A C 1
ATOM 623 O O . VAL A 1 77 ? 6.213 4.190 -10.970 1.00 87.12 77 VAL A O 1
ATOM 626 N N . TRP A 1 78 ? 6.245 2.876 -12.773 1.00 85.50 78 TRP A N 1
ATOM 627 C CA . TRP A 1 78 ? 7.548 3.342 -13.273 1.00 85.50 78 TRP A CA 1
ATOM 628 C C . TRP A 1 78 ? 7.451 4.326 -14.448 1.00 85.50 78 TRP A C 1
ATOM 630 O O . TRP A 1 78 ? 8.383 5.104 -14.639 1.00 85.50 78 TRP A O 1
ATOM 640 N N . GLY A 1 79 ? 6.324 4.370 -15.165 1.00 79.88 79 GLY A N 1
ATOM 641 C CA . GLY A 1 79 ? 6.096 5.262 -16.309 1.00 79.88 79 GLY A CA 1
ATOM 642 C C . GLY A 1 79 ? 6.390 4.611 -17.665 1.00 79.88 79 GLY A C 1
ATOM 643 O O . GLY A 1 79 ? 7.137 3.641 -17.752 1.00 79.88 79 GLY A O 1
ATOM 644 N N . TYR A 1 80 ? 5.817 5.171 -18.738 1.00 62.78 80 TYR A N 1
ATOM 645 C CA . TYR A 1 80 ? 5.978 4.683 -20.121 1.00 62.78 80 TYR A CA 1
ATOM 646 C C . TYR A 1 80 ? 7.428 4.720 -20.632 1.00 62.78 80 TYR A C 1
ATOM 648 O O . TYR A 1 80 ? 7.811 3.889 -21.446 1.00 62.78 80 TYR A O 1
ATOM 656 N N . GLU A 1 81 ? 8.241 5.653 -20.130 1.00 60.81 81 GLU A N 1
ATOM 657 C CA . GLU A 1 81 ? 9.654 5.808 -20.514 1.00 60.81 81 GLU A CA 1
ATOM 658 C C . GLU A 1 81 ? 10.578 4.788 -19.820 1.00 60.81 81 GLU A C 1
ATOM 660 O O . GLU A 1 81 ? 11.786 4.746 -20.069 1.00 60.81 81 GLU A O 1
ATOM 665 N N . PHE A 1 82 ? 10.042 3.958 -18.919 1.00 66.12 82 PHE A N 1
ATOM 666 C CA . PHE A 1 82 ? 10.837 2.958 -18.223 1.00 66.12 82 PHE A CA 1
ATOM 667 C C . PHE A 1 82 ? 11.212 1.815 -19.172 1.00 66.12 82 PHE A C 1
ATOM 669 O O . PHE A 1 82 ? 10.428 0.911 -19.435 1.00 66.12 82 PHE A O 1
ATOM 676 N N . SER A 1 83 ? 12.457 1.828 -19.646 1.00 62.22 83 SER A N 1
ATOM 677 C CA . SER A 1 83 ? 13.022 0.801 -20.537 1.00 62.22 83 SER A CA 1
ATOM 678 C C . SER A 1 83 ? 13.443 -0.491 -19.806 1.00 62.22 83 SER A C 1
ATOM 680 O O . SER A 1 83 ? 14.335 -1.201 -20.268 1.00 62.22 83 SER A O 1
ATOM 682 N N . GLY A 1 84 ? 12.882 -0.771 -18.625 1.00 65.81 84 GLY A N 1
ATOM 683 C CA . GLY A 1 84 ? 13.213 -1.955 -17.826 1.00 65.81 84 GLY A CA 1
ATOM 684 C C . GLY A 1 84 ? 12.289 -3.147 -18.088 1.00 65.81 84 GLY A C 1
ATOM 685 O O . GLY A 1 84 ? 11.237 -3.024 -18.709 1.00 65.81 84 GLY A O 1
ATOM 686 N N . ASP A 1 85 ? 12.688 -4.324 -17.606 1.00 72.88 85 ASP A N 1
ATOM 687 C CA . ASP A 1 85 ? 11.920 -5.564 -17.763 1.00 72.88 85 ASP A CA 1
ATOM 688 C C . ASP A 1 85 ? 10.714 -5.599 -16.801 1.00 72.88 85 ASP A C 1
ATOM 690 O O . ASP A 1 85 ? 10.810 -5.225 -15.631 1.00 72.88 85 ASP A O 1
ATOM 694 N N . THR A 1 86 ? 9.588 -6.144 -17.267 1.00 74.69 86 THR A N 1
ATOM 695 C CA . THR A 1 86 ? 8.421 -6.540 -16.456 1.00 74.69 86 THR A CA 1
ATOM 696 C C . THR A 1 86 ? 8.772 -7.338 -15.196 1.00 74.69 86 THR A C 1
ATOM 698 O O . THR A 1 86 ? 8.057 -7.240 -14.198 1.00 74.69 86 THR A O 1
ATOM 701 N N . ARG A 1 87 ? 9.903 -8.058 -15.188 1.00 77.94 87 ARG A N 1
ATOM 702 C CA . ARG A 1 87 ? 10.441 -8.761 -14.008 1.00 77.94 87 ARG A CA 1
ATOM 703 C C . ARG A 1 87 ? 10.741 -7.849 -12.815 1.00 77.94 87 ARG A C 1
ATOM 705 O O . ARG A 1 87 ? 10.791 -8.337 -11.690 1.00 77.94 87 ARG A O 1
ATOM 712 N N . THR A 1 88 ? 10.914 -6.540 -13.016 1.00 75.25 88 THR A N 1
ATOM 713 C CA . THR 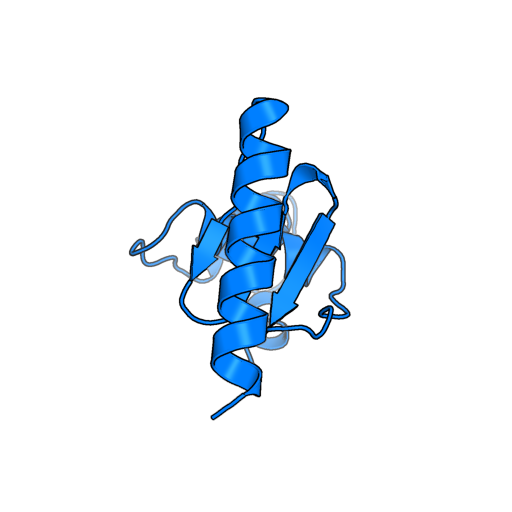A 1 88 ? 11.038 -5.574 -11.911 1.00 75.25 8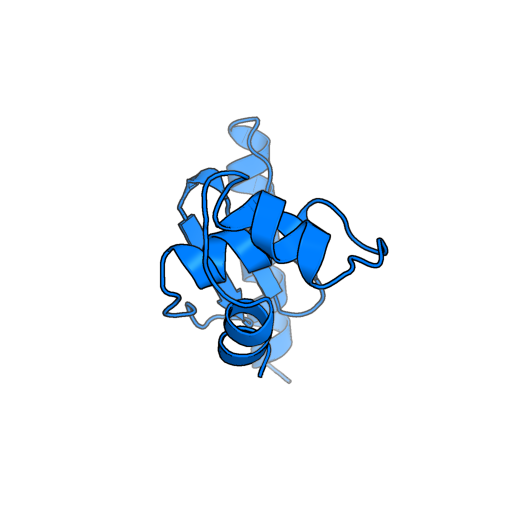8 THR A CA 1
ATOM 714 C C . THR A 1 88 ? 9.798 -5.590 -11.016 1.00 75.25 88 THR A C 1
ATOM 716 O O . THR A 1 88 ? 9.926 -5.485 -9.799 1.00 75.25 88 THR A O 1
ATOM 719 N N . VAL A 1 89 ? 8.608 -5.815 -11.583 1.00 74.12 89 VAL A N 1
ATOM 720 C CA . VAL A 1 89 ? 7.366 -5.947 -10.805 1.00 74.12 89 VAL A CA 1
ATOM 721 C C . VAL A 1 89 ? 7.421 -7.177 -9.894 1.00 74.12 89 VAL A C 1
ATOM 723 O O . VAL A 1 89 ? 7.057 -7.088 -8.725 1.00 74.12 89 VAL A O 1
ATOM 726 N N . ASP A 1 90 ? 7.939 -8.304 -10.390 1.00 77.94 90 ASP A N 1
ATOM 727 C CA . ASP A 1 90 ? 8.005 -9.563 -9.634 1.00 77.94 90 ASP A CA 1
ATOM 728 C C . ASP A 1 90 ? 8.945 -9.484 -8.414 1.00 77.94 90 ASP A C 1
ATOM 730 O O . ASP A 1 90 ? 8.788 -10.239 -7.458 1.00 77.94 90 ASP A O 1
ATOM 734 N N . VAL A 1 91 ? 9.926 -8.575 -8.415 1.00 77.81 91 VAL A N 1
ATOM 735 C CA . VAL A 1 91 ? 10.802 -8.347 -7.250 1.00 77.81 91 VAL A CA 1
ATOM 736 C C . VAL A 1 91 ? 10.027 -7.724 -6.090 1.00 77.81 91 VAL A C 1
ATOM 738 O O . VAL A 1 91 ? 10.272 -8.078 -4.939 1.00 77.81 91 VAL A O 1
ATOM 741 N N . HIS A 1 92 ? 9.083 -6.835 -6.398 1.00 74.88 92 HIS A N 1
ATOM 742 C CA . HIS A 1 92 ? 8.288 -6.116 -5.405 1.00 74.88 92 HIS A CA 1
ATOM 743 C C . HIS A 1 92 ? 6.997 -6.852 -5.002 1.00 74.88 92 HIS A C 1
ATOM 745 O O . HIS A 1 92 ? 6.398 -6.501 -3.989 1.00 74.88 92 HIS A O 1
ATOM 751 N N . ILE A 1 93 ? 6.558 -7.862 -5.766 1.00 75.06 93 ILE A N 1
ATOM 752 C CA . ILE A 1 93 ? 5.390 -8.710 -5.455 1.00 75.06 93 ILE A CA 1
ATOM 753 C C . ILE A 1 93 ? 5.858 -10.107 -5.021 1.00 75.06 93 ILE A C 1
ATOM 755 O O . ILE A 1 93 ? 5.594 -11.103 -5.697 1.00 75.06 93 ILE A O 1
ATOM 759 N N . ARG A 1 94 ? 6.578 -10.185 -3.902 1.00 63.03 94 ARG A N 1
ATOM 760 C CA . ARG A 1 94 ? 6.911 -11.460 -3.248 1.00 63.03 94 ARG A CA 1
ATOM 761 C C . ARG A 1 94 ? 6.088 -11.683 -1.991 1.00 63.03 94 ARG A C 1
ATOM 763 O O . ARG A 1 94 ? 5.746 -10.681 -1.328 1.00 63.03 94 ARG A O 1
#

Mean predicted aligned error: 5.83 Å

Solvent-accessible surface area (backbone atoms only — not comparable to full-atom values): 5640 Å² total; per-residue (Å²): 122,68,66,63,54,52,16,49,54,48,50,52,51,50,46,52,55,33,49,76,71,76,42,72,60,44,78,55,94,49,38,33,40,32,70,91,73,75,43,39,25,56,39,84,45,74,58,92,64,55,73,66,53,46,49,48,50,51,54,49,59,77,40,70,93,64,88,74,56,57,64,58,49,41,36,74,65,66,33,85,85,51,89,68,65,57,65,62,54,56,71,73,67,118